Protein AF-X1I0D4-F1 (afdb_monomer)

Radius of gyration: 17.44 Å; Cα contacts (8 Å, |Δi|>4): 21; chains: 1; bounding box: 35×8×57 Å

InterPro domains:
  IPR004706 Arsenical-resistance protein Acr3 [PTHR43057] (2-63)

Organism: NCBI:txid412755

Foldseek 3Di:
DVQVVVLVVVLVVLVVVLVVLCVVQDCPDCSVVVSVVSVVVSVVVSVVSVVVVVVCVVVVPDDPDDD

Mean predicted aligned error: 10.16 Å

Sequence (67 aa):
DASPSAMIGASNHFEVAIATATLLFGLSSGAALATVVGVLIEVPVMLMLVKICLNTTHWFSHKVTAV

Secondary structure (DSSP, 8-state):
-HHHHHHHHHHHHHHHHHHHHHHHH-TTSTHHHHHHHHHHHHHHHHHHHHHHHHHHGGGG-S-----

pLDDT: mean 74.15, std 10.06, range [48.41, 86.69]

Solvent-accessible surface area (backbone atoms only — not comparable to full-atom values): 4013 Å² total; per-residue (Å²): 125,66,67,67,58,49,51,58,58,51,53,59,54,48,55,54,49,50,53,48,51,45,67,73,52,37,80,87,50,77,43,33,57,52,44,56,51,48,58,66,49,46,59,56,49,54,53,49,52,52,51,50,53,62,62,47,49,63,78,67,72,68,84,95,70,90,132

Structure (mmCIF, N/CA/C/O backbone):
data_AF-X1I0D4-F1
#
_entry.id   AF-X1I0D4-F1
#
loop_
_atom_site.group_PDB
_atom_site.id
_atom_site.type_symbol
_atom_site.label_atom_id
_atom_site.label_alt_id
_atom_site.label_comp_id
_atom_site.label_asym_id
_atom_site.label_entity_id
_atom_site.label_seq_id
_atom_site.pdbx_PDB_ins_code
_atom_site.Cartn_x
_atom_site.Cartn_y
_atom_site.Cartn_z
_atom_site.occupancy
_atom_site.B_iso_or_equiv
_atom_site.auth_seq_id
_atom_site.auth_comp_id
_atom_site.auth_asym_id
_atom_site.auth_atom_id
_atom_site.pdbx_PDB_model_num
ATOM 1 N N . ASP A 1 1 ? -10.216 1.510 17.561 1.00 54.69 1 ASP A N 1
ATOM 2 C CA . ASP A 1 1 ? -9.094 2.431 17.249 1.00 54.69 1 ASP A CA 1
ATOM 3 C C . ASP A 1 1 ? -8.076 1.870 16.239 1.00 54.69 1 ASP A C 1
ATOM 5 O O . ASP A 1 1 ? -7.428 2.663 15.575 1.00 54.69 1 ASP A O 1
ATOM 9 N N 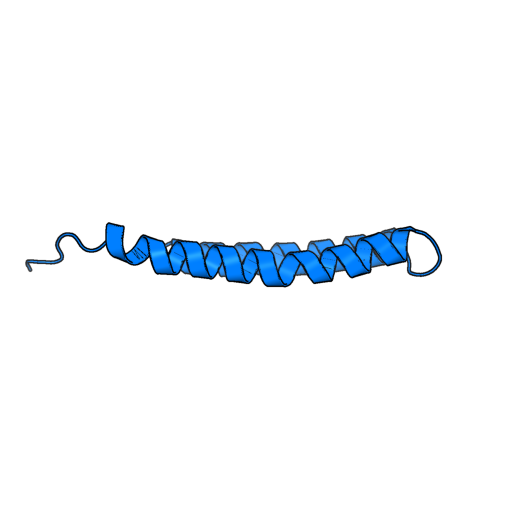. ALA A 1 2 ? -7.975 0.554 16.013 1.00 62.81 2 ALA A N 1
ATOM 10 C CA . ALA A 1 2 ? -6.999 -0.026 15.068 1.00 62.81 2 ALA A CA 1
ATOM 11 C C . ALA A 1 2 ? -7.257 0.203 13.555 1.00 62.81 2 ALA A C 1
ATOM 13 O O . ALA A 1 2 ? -6.333 0.123 12.751 1.00 62.81 2 ALA A O 1
ATOM 14 N N . SER A 1 3 ? -8.498 0.473 13.137 1.00 67.88 3 SER A N 1
ATOM 15 C CA . SER A 1 3 ? -8.878 0.499 11.713 1.00 67.88 3 SER A CA 1
ATOM 16 C C . SER A 1 3 ? -8.298 1.683 10.905 1.00 67.88 3 SER A C 1
ATOM 18 O O . SER A 1 3 ? -7.748 1.435 9.831 1.00 67.88 3 SER A O 1
ATOM 20 N N . PRO A 1 4 ? -8.339 2.943 11.383 1.00 70.56 4 PRO A N 1
ATOM 21 C CA . PRO A 1 4 ? -7.729 4.070 10.672 1.00 70.56 4 PRO A CA 1
ATOM 22 C C . PRO A 1 4 ? -6.200 3.976 10.645 1.00 70.56 4 PRO A C 1
ATOM 24 O O . PRO A 1 4 ? -5.587 4.170 9.599 1.00 70.56 4 PRO A O 1
ATOM 27 N N . SER A 1 5 ? -5.583 3.610 11.774 1.00 71.50 5 SER A N 1
ATOM 28 C CA . SER A 1 5 ? -4.127 3.470 11.893 1.00 71.50 5 SER A CA 1
ATOM 29 C C . SER A 1 5 ? -3.568 2.364 10.991 1.00 71.50 5 SER A C 1
ATOM 31 O O . SER A 1 5 ? -2.487 2.525 10.427 1.00 71.50 5 SER A O 1
ATOM 33 N N . ALA A 1 6 ? -4.318 1.271 10.794 1.00 72.25 6 ALA A N 1
ATOM 34 C CA . ALA A 1 6 ? -3.951 0.207 9.861 1.00 72.25 6 ALA A CA 1
ATOM 35 C C . ALA A 1 6 ? -3.988 0.664 8.393 1.00 72.25 6 ALA A C 1
ATOM 37 O O . ALA A 1 6 ? -3.104 0.289 7.626 1.00 72.25 6 ALA A O 1
ATOM 38 N N . MET A 1 7 ? -4.956 1.503 7.999 1.00 75.88 7 MET A N 1
ATOM 39 C CA . MET A 1 7 ? -4.985 2.071 6.644 1.00 75.88 7 MET A CA 1
ATOM 40 C C . MET A 1 7 ? -3.827 3.033 6.405 1.00 75.88 7 MET A C 1
ATOM 42 O O . MET A 1 7 ? -3.158 2.901 5.391 1.00 75.88 7 MET A O 1
ATOM 46 N N . ILE A 1 8 ? -3.519 3.923 7.353 1.00 79.44 8 ILE A N 1
ATOM 47 C CA . ILE A 1 8 ? -2.375 4.846 7.233 1.00 79.44 8 ILE A CA 1
ATOM 48 C C . ILE A 1 8 ? -1.052 4.073 7.068 1.00 79.44 8 ILE A C 1
ATOM 50 O O . ILE A 1 8 ? -0.239 4.409 6.209 1.00 79.44 8 ILE A O 1
ATOM 54 N N . GLY A 1 9 ? -0.848 3.006 7.851 1.00 76.94 9 GLY A N 1
ATOM 55 C CA . GLY A 1 9 ? 0.341 2.155 7.737 1.00 76.94 9 GLY A CA 1
ATOM 56 C C . GLY A 1 9 ? 0.415 1.372 6.420 1.00 76.94 9 GLY A C 1
ATOM 57 O O . GLY A 1 9 ? 1.495 1.247 5.842 1.00 76.94 9 GLY A O 1
ATOM 58 N N . ALA A 1 10 ? -0.721 0.875 5.924 1.00 78.25 10 ALA A N 1
ATOM 59 C CA . ALA A 1 10 ? -0.795 0.164 4.648 1.00 78.25 10 ALA A CA 1
ATOM 60 C C . ALA A 1 10 ? -0.536 1.090 3.445 1.00 78.25 10 ALA A C 1
ATOM 62 O O . ALA A 1 10 ? 0.195 0.708 2.531 1.00 78.25 10 ALA A O 1
ATOM 63 N N . SER A 1 11 ? -1.065 2.317 3.468 1.00 78.12 11 SER A N 1
ATOM 64 C CA . SER A 1 11 ? -0.877 3.320 2.412 1.00 78.12 11 SER A CA 1
ATOM 65 C C . SER A 1 11 ? 0.589 3.710 2.211 1.00 78.12 11 SER A C 1
ATOM 67 O O . SER A 1 11 ? 1.045 3.813 1.078 1.00 78.12 11 SER A O 1
ATOM 69 N N . ASN A 1 12 ? 1.360 3.840 3.296 1.00 84.25 12 ASN A N 1
ATOM 70 C CA . ASN A 1 12 ? 2.785 4.186 3.221 1.00 84.25 12 ASN A CA 1
ATOM 71 C C . ASN A 1 12 ? 3.625 3.108 2.505 1.00 84.25 12 ASN A C 1
ATOM 73 O O . ASN A 1 12 ? 4.559 3.415 1.769 1.00 84.25 12 ASN A O 1
ATOM 77 N N . HIS A 1 13 ? 3.294 1.827 2.698 1.00 83.31 13 HIS A N 1
ATOM 78 C CA . HIS A 1 13 ? 4.001 0.734 2.023 1.00 83.31 13 HIS A CA 1
ATOM 79 C C . HIS A 1 13 ? 3.604 0.628 0.545 1.00 83.31 13 HIS A C 1
ATOM 81 O O . HIS A 1 13 ? 4.422 0.245 -0.292 1.00 83.31 13 HIS A O 1
ATOM 87 N N . PHE A 1 14 ? 2.357 0.985 0.227 1.00 81.19 14 PHE A N 1
ATOM 88 C CA . PHE A 1 14 ? 1.869 1.017 -1.142 1.00 81.19 14 PHE A CA 1
ATOM 89 C C . PHE A 1 14 ? 2.624 2.069 -1.973 1.00 81.19 14 PHE A C 1
ATOM 91 O O . PHE A 1 14 ? 3.112 1.745 -3.054 1.00 81.19 14 PHE A O 1
ATOM 98 N N . GLU A 1 15 ? 2.817 3.282 -1.450 1.00 82.50 15 GLU A N 1
ATOM 99 C CA . GLU A 1 15 ? 3.519 4.365 -2.157 1.00 82.50 15 GLU A CA 1
ATOM 100 C C . GLU A 1 15 ? 4.964 3.976 -2.535 1.00 82.50 15 GLU A C 1
ATOM 102 O O . GLU A 1 15 ? 5.398 4.147 -3.679 1.00 82.50 15 GLU A O 1
ATOM 107 N N . VAL A 1 16 ? 5.690 3.334 -1.609 1.00 86.69 16 VAL A N 1
ATOM 108 C CA . VAL A 1 16 ? 7.039 2.793 -1.864 1.00 86.69 16 VAL A CA 1
ATOM 109 C C . VAL A 1 16 ? 7.012 1.663 -2.902 1.00 86.69 16 V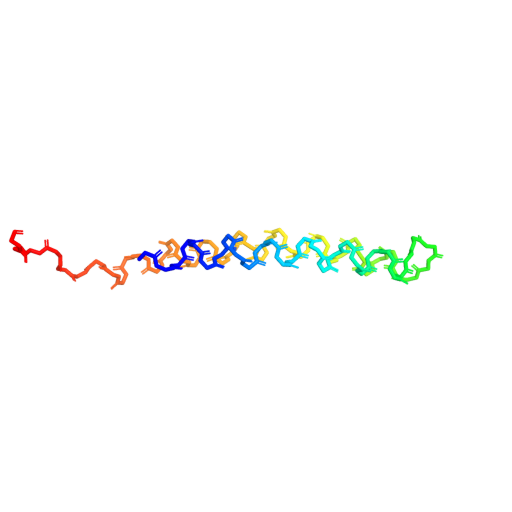AL A C 1
ATOM 111 O O . VAL A 1 16 ? 7.916 1.585 -3.741 1.00 86.69 16 VAL A O 1
ATOM 114 N N . ALA A 1 17 ? 5.983 0.810 -2.888 1.00 83.19 17 ALA A N 1
ATOM 115 C CA . ALA A 1 17 ? 5.814 -0.284 -3.846 1.00 83.19 17 ALA A CA 1
ATOM 116 C C . ALA A 1 17 ? 5.536 0.221 -5.272 1.00 83.19 17 ALA A C 1
ATOM 118 O O . ALA A 1 17 ? 6.085 -0.325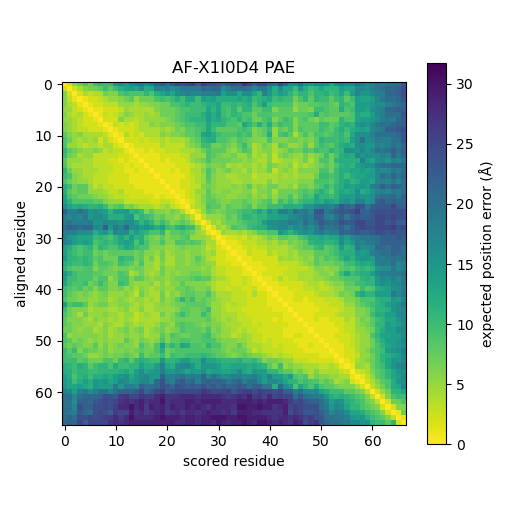 -6.232 1.00 83.19 17 ALA A O 1
ATOM 119 N N . ILE A 1 18 ? 4.755 1.294 -5.436 1.00 80.75 18 ILE A N 1
ATOM 120 C CA . ILE A 1 18 ? 4.580 1.934 -6.750 1.00 80.75 18 ILE A CA 1
ATOM 121 C C . ILE A 1 18 ? 5.876 2.561 -7.219 1.00 80.75 18 ILE A C 1
ATOM 123 O O . ILE A 1 18 ? 6.222 2.433 -8.395 1.00 80.75 18 ILE A O 1
ATOM 127 N N . ALA A 1 19 ? 6.587 3.254 -6.326 1.00 85.50 19 ALA A N 1
ATOM 128 C CA . ALA A 1 19 ? 7.849 3.884 -6.672 1.00 85.50 19 ALA A CA 1
ATOM 129 C C . ALA A 1 19 ? 8.842 2.830 -7.181 1.00 85.50 19 ALA A C 1
ATOM 131 O O . ALA A 1 19 ? 9.442 3.013 -8.240 1.00 85.50 19 ALA A O 1
ATOM 132 N N . THR A 1 20 ? 8.939 1.679 -6.506 1.00 83.62 20 THR A N 1
ATOM 133 C CA . THR A 1 20 ? 9.774 0.558 -6.968 1.00 83.62 20 THR A CA 1
ATOM 134 C C . THR A 1 20 ? 9.253 -0.079 -8.252 1.00 83.62 20 THR A C 1
ATOM 136 O O . THR A 1 20 ? 10.053 -0.333 -9.147 1.00 83.62 20 THR A O 1
ATOM 139 N N . ALA A 1 21 ? 7.945 -0.290 -8.410 1.00 77.75 21 ALA A N 1
ATOM 140 C CA . ALA A 1 21 ? 7.375 -0.820 -9.651 1.00 77.75 21 ALA A CA 1
ATOM 141 C C . ALA A 1 21 ? 7.624 0.122 -10.847 1.00 77.75 21 ALA A C 1
ATOM 143 O O . ALA A 1 21 ? 8.000 -0.317 -11.932 1.00 77.75 21 ALA A O 1
ATOM 144 N N . THR A 1 22 ? 7.499 1.431 -10.643 1.00 74.50 22 THR A N 1
ATOM 145 C CA . THR A 1 22 ? 7.747 2.440 -11.682 1.00 74.50 22 THR A CA 1
ATOM 146 C C . THR A 1 22 ? 9.228 2.534 -12.034 1.00 74.50 22 THR A C 1
ATOM 148 O O . THR A 1 22 ? 9.572 2.624 -13.214 1.00 74.50 22 THR A O 1
ATOM 151 N N . LEU A 1 23 ? 10.105 2.436 -11.031 1.00 77.00 23 LEU A N 1
ATOM 152 C CA . LEU A 1 23 ? 11.556 2.417 -11.220 1.00 77.00 23 LEU A CA 1
ATOM 153 C C . LEU A 1 23 ? 12.057 1.141 -11.909 1.00 77.00 23 LEU A C 1
ATOM 155 O O . LEU A 1 23 ? 12.956 1.224 -12.740 1.00 77.00 23 LEU A O 1
ATOM 159 N N . LEU A 1 24 ? 11.494 -0.026 -11.582 1.00 72.81 24 LEU A N 1
ATOM 160 C CA . LEU A 1 24 ? 11.939 -1.314 -12.126 1.00 72.81 24 LEU A CA 1
ATOM 161 C C . LEU A 1 24 ? 11.445 -1.567 -13.553 1.00 72.81 24 LEU A C 1
ATOM 163 O O . LEU A 1 24 ? 12.163 -2.186 -14.336 1.00 72.81 24 LEU A O 1
ATOM 167 N N . PHE A 1 25 ? 10.237 -1.114 -13.897 1.00 71.12 25 PHE A N 1
ATOM 168 C CA . PHE A 1 25 ? 9.614 -1.462 -15.176 1.00 71.12 25 PHE A CA 1
ATOM 169 C C . PHE A 1 25 ? 9.726 -0.361 -16.251 1.00 71.12 25 PHE A C 1
ATOM 171 O O . PHE A 1 25 ? 9.716 -0.686 -17.439 1.00 71.12 25 PHE A O 1
ATOM 178 N N . GLY A 1 26 ? 9.943 0.907 -15.878 1.00 64.94 26 GLY A N 1
ATOM 179 C CA . GLY A 1 26 ? 10.247 1.999 -16.815 1.00 64.94 26 GLY A CA 1
ATOM 180 C C . GLY A 1 26 ? 9.089 2.428 -17.739 1.00 64.94 26 GLY A C 1
ATOM 181 O O . GLY A 1 26 ? 8.140 1.695 -18.000 1.00 64.94 26 GLY A O 1
ATOM 182 N N . LEU A 1 27 ? 9.161 3.655 -18.268 1.00 62.88 27 LEU A N 1
ATOM 183 C CA . LEU A 1 27 ? 8.055 4.320 -18.988 1.00 62.88 27 LEU A CA 1
ATOM 184 C C . LEU A 1 27 ? 7.943 3.975 -20.494 1.00 62.88 27 LEU A C 1
ATOM 186 O O . LEU A 1 27 ? 7.092 4.535 -21.178 1.00 62.88 27 LEU A O 1
ATOM 190 N N . SER A 1 28 ? 8.791 3.091 -21.036 1.00 61.16 28 SER A N 1
ATOM 191 C CA . SER A 1 28 ? 9.004 2.958 -22.497 1.00 61.16 28 SER A CA 1
ATOM 192 C C . SER A 1 28 ? 8.403 1.697 -23.155 1.00 61.16 28 SER A C 1
ATOM 194 O O . SER A 1 28 ? 8.597 1.452 -24.341 1.00 61.16 28 SER A O 1
ATOM 196 N N . SER A 1 29 ? 7.682 0.854 -22.415 1.00 61.09 29 SER A N 1
ATOM 197 C CA . SER A 1 29 ? 7.037 -0.372 -22.932 1.00 61.09 29 SER A CA 1
ATOM 198 C C . SER A 1 29 ? 5.772 -0.674 -22.115 1.00 61.09 29 SER A C 1
ATOM 200 O O . SER A 1 29 ? 5.451 0.118 -21.240 1.00 61.09 29 SER A O 1
ATOM 202 N N . GLY A 1 30 ? 5.045 -1.780 -22.339 1.00 67.44 30 GLY A N 1
ATOM 203 C CA . GLY A 1 30 ? 3.782 -2.129 -21.638 1.00 67.44 30 GLY A CA 1
ATOM 204 C C . GLY A 1 30 ? 3.812 -2.034 -20.096 1.00 67.44 30 GLY A C 1
ATOM 205 O O . GLY A 1 30 ? 2.774 -1.895 -19.455 1.00 67.44 30 GLY A O 1
ATOM 206 N N . ALA A 1 31 ? 5.010 -2.001 -19.518 1.00 69.62 31 ALA A N 1
ATOM 207 C CA . ALA A 1 31 ? 5.330 -1.512 -18.181 1.00 69.62 31 ALA A CA 1
ATOM 208 C C . ALA A 1 31 ? 4.712 -0.149 -17.792 1.00 69.62 31 ALA A C 1
ATOM 210 O O . ALA A 1 31 ? 4.209 -0.004 -16.683 1.00 69.62 31 ALA A O 1
ATOM 211 N N . ALA A 1 32 ? 4.707 0.833 -18.695 1.00 71.38 32 ALA A N 1
ATOM 212 C CA . ALA A 1 32 ? 4.148 2.168 -18.479 1.00 71.38 32 ALA A CA 1
ATOM 213 C C . ALA A 1 32 ? 2.624 2.138 -18.301 1.00 71.38 32 ALA A C 1
ATOM 215 O O . ALA A 1 32 ? 2.061 2.869 -17.493 1.00 71.38 32 ALA A O 1
ATOM 216 N N . LEU A 1 33 ? 1.946 1.257 -19.040 1.00 73.88 33 LEU A N 1
ATOM 217 C CA . LEU A 1 33 ? 0.516 1.008 -18.863 1.00 73.88 33 LEU A CA 1
ATOM 218 C C . LEU A 1 33 ? 0.243 0.346 -17.508 1.00 73.88 33 LEU A C 1
ATOM 220 O O . LEU A 1 33 ? -0.709 0.723 -16.832 1.00 73.88 33 LEU A O 1
ATOM 224 N N . ALA A 1 34 ? 1.097 -0.589 -17.080 1.00 79.31 34 ALA A N 1
ATOM 225 C CA . ALA A 1 34 ? 0.959 -1.260 -15.789 1.00 79.31 34 ALA A CA 1
ATOM 226 C C . ALA A 1 34 ? 1.139 -0.302 -14.597 1.00 79.31 34 ALA A C 1
ATOM 228 O O . ALA A 1 34 ? 0.405 -0.408 -13.616 1.00 79.31 34 ALA A O 1
ATOM 229 N N . THR A 1 35 ? 2.057 0.662 -14.682 1.00 77.19 35 THR A N 1
ATOM 230 C CA . THR A 1 35 ? 2.279 1.657 -13.618 1.00 77.19 35 THR A CA 1
ATOM 231 C C . THR A 1 35 ? 1.182 2.715 -13.572 1.00 77.19 35 THR A C 1
ATOM 233 O O . THR A 1 35 ? 0.698 3.037 -12.488 1.00 77.19 35 THR A O 1
ATOM 236 N N . VAL A 1 36 ? 0.710 3.195 -14.728 1.00 81.25 36 VAL A N 1
ATOM 237 C CA . VAL A 1 36 ? -0.430 4.127 -14.793 1.00 81.25 36 VAL A CA 1
ATOM 238 C C . VAL A 1 36 ? -1.703 3.473 -14.250 1.00 81.25 36 VAL A C 1
ATOM 240 O O . VAL A 1 36 ? -2.391 4.069 -13.425 1.00 81.25 36 VAL A O 1
ATOM 243 N N . VAL A 1 37 ? -1.999 2.229 -14.644 1.00 81.88 37 VAL A N 1
ATOM 244 C CA . VAL A 1 37 ? -3.147 1.481 -14.101 1.00 81.88 37 VAL A CA 1
ATOM 245 C C . VAL A 1 37 ? -2.955 1.169 -12.610 1.00 81.88 37 VAL A C 1
ATOM 247 O O . VAL A 1 37 ? -3.925 1.213 -11.856 1.00 81.88 37 VAL A O 1
ATOM 250 N N . GLY A 1 38 ? -1.719 0.923 -12.164 1.00 81.94 38 GLY A N 1
ATOM 251 C CA . GLY A 1 38 ? -1.379 0.704 -10.756 1.00 81.94 38 GLY A CA 1
ATOM 252 C C . GLY A 1 38 ? -1.707 1.900 -9.855 1.00 81.94 38 GLY A C 1
ATOM 253 O O . GLY A 1 38 ? -2.342 1.724 -8.819 1.00 81.94 38 GLY A O 1
ATOM 254 N N . VAL A 1 39 ? -1.367 3.121 -10.275 1.00 80.81 39 VAL A N 1
ATOM 255 C CA . VAL A 1 39 ? -1.743 4.348 -9.540 1.00 80.81 39 VAL A CA 1
ATOM 256 C C . VAL A 1 39 ? -3.252 4.598 -9.610 1.00 80.81 39 VAL A C 1
ATOM 258 O O . VAL A 1 39 ? -3.875 4.983 -8.620 1.00 80.81 39 VAL A O 1
ATOM 261 N N . LEU A 1 40 ? -3.873 4.342 -10.768 1.00 84.75 40 LEU A N 1
ATOM 262 C CA . LEU A 1 40 ? -5.317 4.520 -10.936 1.00 84.75 40 LEU A CA 1
ATOM 263 C C . LEU A 1 40 ? -6.146 3.560 -10.074 1.00 84.75 40 LEU A C 1
ATOM 265 O O . LEU A 1 40 ? -7.274 3.911 -9.739 1.00 84.75 40 LEU A O 1
ATOM 269 N N . ILE A 1 41 ? -5.628 2.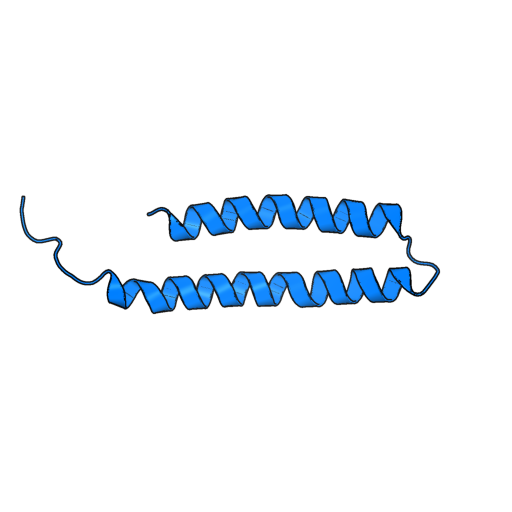378 -9.718 1.00 83.88 41 ILE A N 1
ATOM 270 C CA . ILE A 1 41 ? -6.336 1.411 -8.864 1.00 83.88 41 ILE A CA 1
ATOM 271 C C . ILE A 1 41 ? -6.044 1.612 -7.371 1.00 83.88 41 ILE A C 1
ATOM 273 O O . ILE A 1 41 ? -6.916 1.357 -6.542 1.00 83.88 41 ILE A O 1
ATOM 277 N N . GLU A 1 42 ? -4.856 2.100 -7.018 1.00 82.75 42 GLU A N 1
ATOM 278 C CA . GLU A 1 42 ? -4.446 2.351 -5.634 1.00 82.75 42 GLU A CA 1
ATOM 279 C C . GLU A 1 42 ? -5.407 3.270 -4.888 1.00 82.75 42 GLU A C 1
ATOM 281 O O . GLU A 1 42 ? -5.981 2.906 -3.859 1.00 82.75 42 GLU A O 1
ATOM 286 N N . VAL A 1 43 ? -5.535 4.495 -5.399 1.00 84.62 43 VAL A N 1
ATOM 287 C CA . VAL A 1 43 ? -6.240 5.584 -4.734 1.00 84.62 43 VAL A CA 1
ATOM 288 C C . VAL A 1 43 ? -7.708 5.210 -4.496 1.00 84.62 43 VAL A C 1
ATOM 290 O O . VAL A 1 43 ? -8.178 5.362 -3.363 1.00 84.62 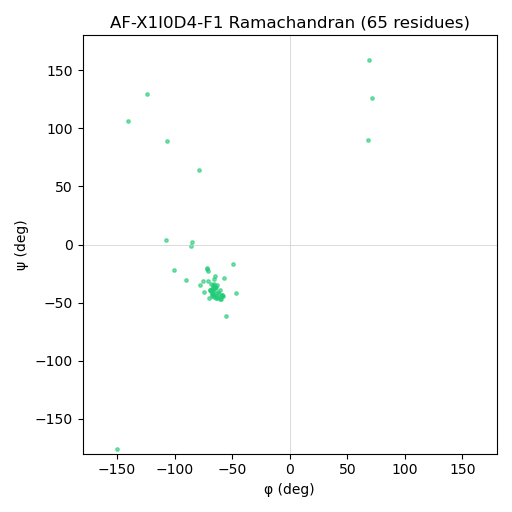43 VAL A O 1
ATOM 293 N N . PRO A 1 44 ? -8.454 4.656 -5.478 1.00 83.06 44 PRO A N 1
ATOM 294 C CA . PRO A 1 44 ? -9.825 4.231 -5.227 1.00 83.06 44 PRO A CA 1
ATOM 295 C C . PRO A 1 44 ? -9.922 3.027 -4.286 1.00 83.06 44 PRO A C 1
ATOM 297 O O . PRO A 1 44 ? -10.859 2.993 -3.491 1.00 83.06 44 PRO A O 1
ATOM 300 N N . VAL A 1 45 ? -8.982 2.073 -4.307 1.00 85.94 45 VAL A N 1
ATOM 301 C CA . VAL A 1 45 ? -8.977 0.951 -3.348 1.00 85.94 45 VAL A CA 1
ATOM 302 C C . VAL A 1 45 ? -8.782 1.458 -1.922 1.00 85.94 45 VAL A C 1
ATOM 304 O O . VAL A 1 45 ? -9.521 1.055 -1.022 1.00 85.94 45 VAL A O 1
ATOM 307 N N . MET A 1 46 ? -7.851 2.388 -1.713 1.00 83.31 46 MET A N 1
ATOM 308 C CA . MET A 1 46 ? -7.603 2.978 -0.400 1.00 83.31 46 MET A CA 1
ATOM 309 C C . MET A 1 46 ? -8.853 3.702 0.124 1.00 83.31 46 MET A C 1
ATOM 311 O O . MET A 1 46 ? -9.295 3.452 1.247 1.00 83.31 46 MET A O 1
ATOM 315 N N . LEU A 1 47 ? -9.495 4.528 -0.709 1.00 85.06 47 LEU A N 1
ATOM 316 C CA . LEU A 1 47 ? -10.735 5.224 -0.346 1.00 85.06 47 LEU A CA 1
ATOM 317 C C . LEU A 1 47 ? -11.921 4.265 -0.138 1.00 85.06 47 LEU A C 1
ATOM 319 O O . LEU A 1 47 ? -12.757 4.499 0.739 1.00 85.06 47 LEU A O 1
ATOM 323 N N . MET A 1 48 ? -11.998 3.173 -0.903 1.00 85.38 48 MET A N 1
ATOM 324 C CA . MET A 1 48 ? -13.024 2.141 -0.745 1.00 85.38 48 MET A CA 1
ATOM 325 C C . MET A 1 48 ? -12.881 1.418 0.597 1.00 85.38 48 MET A C 1
ATOM 327 O O . MET A 1 48 ? -13.880 1.237 1.295 1.00 85.38 48 MET A O 1
ATOM 331 N N . LEU A 1 49 ? -11.656 1.074 1.003 1.00 83.94 49 LEU A N 1
ATOM 332 C CA . LEU A 1 49 ? -11.377 0.487 2.316 1.00 83.94 49 LEU A CA 1
ATOM 333 C C . LEU A 1 49 ? -11.717 1.458 3.451 1.00 83.94 49 LEU A C 1
ATOM 335 O O . LEU A 1 49 ? -12.378 1.054 4.409 1.00 83.94 49 LEU A O 1
ATOM 339 N N . VAL A 1 50 ? -11.385 2.748 3.308 1.00 83.12 50 VAL A N 1
ATOM 340 C CA . VAL A 1 50 ? -11.792 3.790 4.271 1.00 83.12 50 VAL A CA 1
ATOM 341 C C . VAL A 1 50 ? -13.309 3.841 4.396 1.00 83.12 50 VAL A C 1
ATOM 343 O O . VAL A 1 50 ? -13.840 3.870 5.508 1.00 83.12 50 VAL A O 1
ATOM 346 N N . LYS A 1 51 ? -14.026 3.7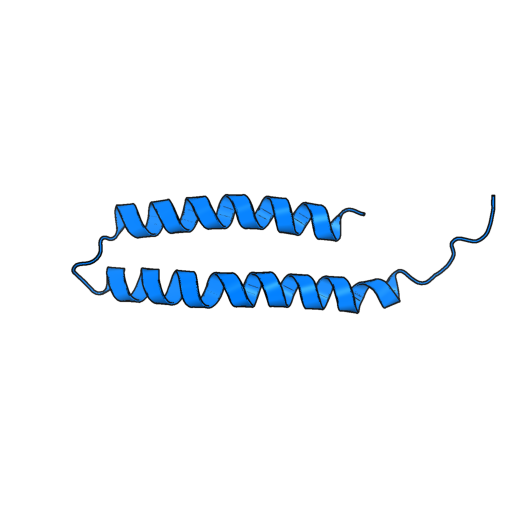96 3.271 1.00 82.50 51 LYS A N 1
ATOM 347 C CA . LYS A 1 51 ? -15.490 3.821 3.256 1.00 82.50 51 LYS A CA 1
ATOM 348 C C . LYS A 1 51 ? -16.100 2.564 3.878 1.00 82.50 51 LYS A C 1
ATOM 350 O O . LYS A 1 51 ? -17.097 2.683 4.585 1.00 82.50 51 LYS A O 1
ATOM 355 N N . ILE A 1 52 ? -15.502 1.389 3.675 1.00 83.12 52 ILE A N 1
ATOM 356 C CA . ILE A 1 52 ? -15.913 0.135 4.326 1.00 83.12 52 ILE A CA 1
ATOM 357 C C . ILE A 1 52 ? -15.676 0.213 5.836 1.00 83.12 52 ILE A C 1
ATOM 359 O O . ILE A 1 52 ? -16.573 -0.120 6.605 1.00 83.12 52 ILE A O 1
ATOM 363 N N . CYS A 1 53 ? -14.518 0.703 6.279 1.00 78.44 53 CYS A N 1
ATOM 364 C CA . CYS A 1 53 ? -14.229 0.904 7.697 1.00 78.44 53 CYS A CA 1
ATOM 365 C C . CYS A 1 53 ? -15.191 1.904 8.348 1.00 78.44 53 CYS A C 1
ATOM 367 O O . CYS A 1 53 ? -15.718 1.622 9.423 1.00 78.44 53 CYS A O 1
ATOM 369 N N . LEU A 1 54 ? -15.489 3.016 7.669 1.00 77.06 54 LEU A N 1
ATOM 370 C CA . LEU A 1 54 ? -16.457 4.011 8.131 1.00 77.06 54 LEU A CA 1
ATOM 371 C C . LEU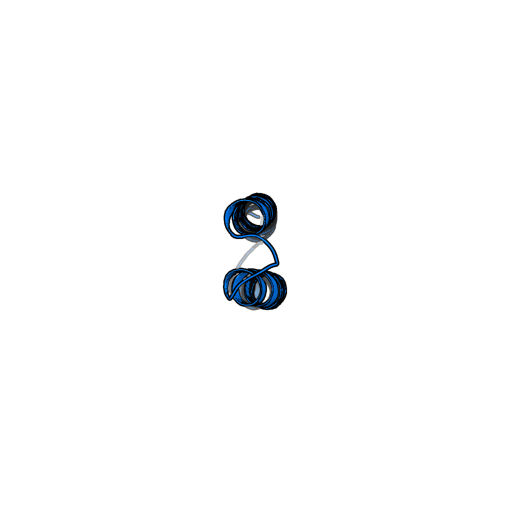 A 1 54 ? -17.891 3.451 8.169 1.00 77.06 54 LEU A C 1
ATOM 373 O O . LEU A 1 54 ? -18.654 3.760 9.083 1.00 77.06 54 LEU A O 1
ATOM 377 N N . ASN A 1 55 ? -18.262 2.590 7.221 1.00 77.19 55 ASN A N 1
ATOM 378 C CA . ASN A 1 55 ? -19.554 1.902 7.232 1.00 77.19 55 ASN A CA 1
ATOM 379 C C . ASN A 1 55 ? -19.623 0.829 8.339 1.00 77.19 55 ASN A C 1
ATOM 381 O O . ASN A 1 55 ? -20.674 0.619 8.939 1.00 77.19 55 ASN A O 1
ATOM 385 N N . THR A 1 56 ? -18.484 0.207 8.663 1.00 72.75 56 THR A N 1
ATOM 386 C CA . THR A 1 56 ? -18.344 -0.786 9.737 1.00 72.75 56 THR A CA 1
ATOM 387 C C . THR A 1 56 ? -18.416 -0.195 11.139 1.00 72.75 56 THR A C 1
ATOM 389 O O . THR A 1 56 ? -18.740 -0.906 12.091 1.00 72.75 56 THR A O 1
ATOM 392 N N . THR A 1 57 ? -18.184 1.108 11.295 1.00 68.38 57 THR A N 1
ATOM 393 C CA . THR A 1 57 ? -18.272 1.779 12.600 1.00 68.38 57 THR A CA 1
ATOM 394 C C . THR A 1 57 ? -19.641 1.611 13.268 1.00 68.38 57 THR A C 1
ATOM 396 O O . THR A 1 57 ? -19.710 1.557 14.492 1.00 68.38 57 THR A O 1
ATOM 399 N N . HIS A 1 58 ? -20.724 1.446 12.494 1.00 67.75 58 HIS A N 1
ATOM 400 C CA . HIS A 1 58 ? -22.061 1.195 13.045 1.00 67.75 58 HIS A CA 1
ATOM 401 C C . HIS A 1 58 ? -22.168 -0.165 13.765 1.00 67.75 58 HIS A C 1
ATOM 403 O O . HIS A 1 58 ? -22.906 -0.277 14.740 1.00 67.75 58 HIS A O 1
ATOM 409 N N . TRP A 1 59 ? -21.389 -1.182 13.365 1.00 61.91 59 TRP A N 1
ATOM 410 C CA . TRP A 1 59 ? -21.325 -2.477 14.065 1.00 61.91 59 TRP A CA 1
ATOM 411 C C . TRP A 1 59 ? -20.584 -2.403 15.406 1.00 61.91 59 TRP A C 1
ATOM 413 O O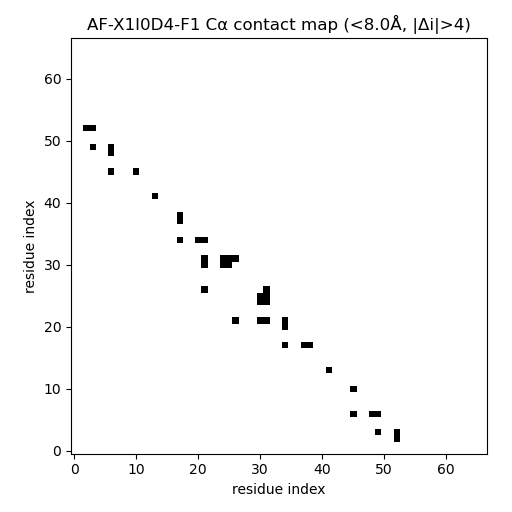 . TRP A 1 59 ? -20.827 -3.232 16.279 1.00 61.91 59 TRP A O 1
ATOM 423 N N . PHE A 1 60 ? -19.733 -1.391 15.602 1.00 61.47 60 PHE A N 1
ATOM 424 C CA . PHE A 1 60 ? -19.103 -1.096 16.893 1.00 61.47 60 PHE A CA 1
ATOM 425 C C . PHE A 1 60 ? -19.972 -0.211 17.801 1.00 61.47 60 PHE A C 1
ATOM 427 O O . PHE A 1 60 ? -19.594 0.042 18.944 1.00 61.47 60 PHE A O 1
ATOM 434 N N . SER A 1 61 ? -21.155 0.222 17.346 1.00 58.31 61 SER A N 1
ATOM 435 C CA . SER A 1 61 ? -22.127 0.934 18.180 1.00 58.31 61 SER A CA 1
ATOM 436 C C . SER A 1 61 ? -22.901 -0.046 19.072 1.00 58.31 61 SER A C 1
ATOM 438 O O . SER A 1 61 ? -24.108 -0.237 18.944 1.00 58.31 61 SER A O 1
ATOM 440 N N . HIS A 1 62 ? -22.194 -0.711 19.985 1.00 56.66 62 HIS A N 1
ATOM 441 C CA . HIS A 1 62 ? -22.816 -1.367 21.126 1.00 56.66 62 HIS A CA 1
ATOM 442 C C . HIS A 1 62 ? -21.947 -1.182 22.377 1.00 56.66 62 HIS A C 1
ATOM 444 O O . HIS A 1 62 ? -20.916 -1.821 22.551 1.00 56.66 62 HIS A O 1
ATOM 450 N N . LYS A 1 63 ? -22.458 -0.309 23.256 1.00 52.75 63 LYS A N 1
ATOM 451 C CA . LYS A 1 63 ? -22.097 -0.077 24.665 1.00 52.75 63 LYS A CA 1
ATOM 452 C C . LYS A 1 63 ? -20.716 0.522 24.961 1.00 52.75 63 LYS A C 1
ATOM 454 O O . LYS A 1 63 ? -19.793 -0.176 25.356 1.00 52.75 63 LYS A O 1
ATOM 459 N N . VAL A 1 64 ? -20.675 1.855 25.008 1.00 60.00 64 VAL A N 1
ATOM 460 C CA . VAL A 1 64 ? -19.946 2.547 26.083 1.00 60.00 64 VAL A CA 1
ATOM 461 C C . VAL A 1 64 ? -20.993 3.129 27.031 1.00 60.00 64 VAL A C 1
ATOM 463 O O . VAL A 1 64 ? -21.504 4.229 26.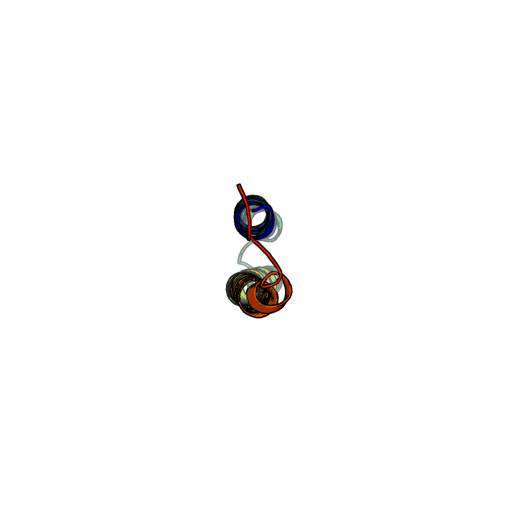848 1.00 60.00 64 VAL A O 1
ATOM 466 N N . THR A 1 65 ? -21.385 2.324 28.013 1.00 59.97 65 THR A N 1
ATOM 467 C CA . THR A 1 65 ? -22.055 2.787 29.229 1.00 59.97 65 THR A CA 1
ATOM 468 C C . THR A 1 65 ? -21.221 2.293 30.401 1.00 59.97 65 THR A C 1
ATOM 470 O O . THR A 1 65 ? -20.960 1.094 30.467 1.00 59.97 65 THR A O 1
ATOM 473 N N . ALA A 1 66 ? -20.909 3.227 31.308 1.00 48.59 66 ALA A N 1
ATOM 474 C CA . ALA A 1 66 ? -20.204 3.083 32.589 1.00 48.59 66 ALA A CA 1
ATOM 475 C C . ALA A 1 66 ? -18.695 2.786 32.439 1.00 48.59 66 ALA A C 1
ATOM 477 O O . ALA A 1 66 ? -18.315 1.870 31.720 1.00 48.59 66 ALA A O 1
ATOM 478 N N . VAL A 1 67 ? -17.769 3.540 33.037 1.00 48.41 67 VAL A N 1
ATOM 479 C CA . VAL A 1 67 ? -17.746 4.299 34.304 1.00 48.41 67 VAL A CA 1
ATOM 480 C C . VAL A 1 67 ? -16.929 5.576 34.130 1.00 48.41 67 VAL A C 1
ATOM 482 O O . VAL A 1 67 ? -15.900 5.504 33.423 1.00 48.41 67 VAL A O 1
#